Protein AF-A0A3D5A702-F1 (afdb_monomer_lite)

Foldseek 3Di:
DFDPQVCCVVCVVVCVVCVNDDDDDDDDFFADPVRDGPPDPPRPPVCCLVDPDRRPRSVSDD

Structure (mmCIF, N/CA/C/O backbone):
data_AF-A0A3D5A702-F1
#
_entry.id   AF-A0A3D5A702-F1
#
loop_
_atom_site.group_PDB
_atom_site.id
_atom_site.type_symbol
_atom_site.label_atom_id
_atom_site.label_alt_id
_atom_site.label_comp_id
_atom_site.label_asym_id
_atom_site.label_entity_id
_atom_site.label_seq_id
_atom_site.pdbx_PDB_ins_code
_atom_site.Cartn_x
_atom_site.Cartn_y
_atom_site.Cartn_z
_atom_site.occupancy
_atom_site.B_iso_or_equiv
_atom_site.auth_seq_id
_atom_site.auth_comp_id
_atom_site.auth_asym_id
_atom_site.auth_atom_id
_atom_site.pdbx_PDB_model_num
ATOM 1 N N . MET A 1 1 ? -6.743 7.266 -10.927 1.00 43.12 1 MET A N 1
ATOM 2 C CA . MET A 1 1 ? -5.515 7.547 -11.704 1.00 43.12 1 MET A CA 1
ATOM 3 C C . MET A 1 1 ? -4.386 7.472 -10.694 1.00 43.12 1 MET A C 1
ATOM 5 O O . MET A 1 1 ? -4.528 8.122 -9.672 1.00 43.12 1 MET A O 1
ATOM 9 N N . LEU A 1 2 ? -3.379 6.609 -10.888 1.00 47.66 2 LEU A N 1
ATOM 10 C CA . LEU A 1 2 ? -2.270 6.488 -9.930 1.00 47.66 2 LEU A CA 1
ATOM 11 C C . LEU A 1 2 ? -1.578 7.841 -9.785 1.00 47.66 2 LEU A C 1
ATOM 13 O O . LEU A 1 2 ? -1.268 8.474 -10.801 1.00 47.66 2 LEU A O 1
ATOM 17 N N . ASP A 1 3 ? -1.324 8.256 -8.552 1.00 52.38 3 ASP A N 1
ATOM 18 C CA . ASP A 1 3 ? -0.626 9.507 -8.332 1.00 52.38 3 ASP A CA 1
ATOM 19 C C . ASP A 1 3 ? 0.875 9.297 -8.545 1.00 52.38 3 ASP A C 1
ATOM 21 O O . ASP A 1 3 ? 1.500 8.410 -7.953 1.00 52.38 3 ASP A O 1
ATOM 25 N N . LYS A 1 4 ? 1.473 10.097 -9.433 1.00 56.06 4 LYS A N 1
ATOM 26 C CA . LYS A 1 4 ? 2.878 9.928 -9.853 1.00 56.06 4 LYS A CA 1
ATOM 27 C C . LYS A 1 4 ? 3.855 10.111 -8.690 1.00 56.06 4 LYS A C 1
ATOM 29 O O . LYS A 1 4 ? 4.974 9.606 -8.751 1.00 56.06 4 LYS A O 1
ATOM 34 N N . ILE A 1 5 ? 3.418 10.820 -7.651 1.00 56.56 5 ILE A N 1
ATOM 35 C CA . ILE A 1 5 ? 4.196 11.146 -6.457 1.00 56.56 5 ILE A CA 1
ATOM 36 C C . ILE A 1 5 ? 4.534 9.889 -5.642 1.00 56.56 5 ILE A C 1
ATOM 38 O O . ILE A 1 5 ? 5.646 9.796 -5.126 1.00 56.56 5 ILE A O 1
ATOM 42 N N . ASN A 1 6 ? 3.634 8.902 -5.579 1.00 59.56 6 ASN A N 1
ATOM 43 C CA . ASN A 1 6 ? 3.861 7.689 -4.788 1.00 59.5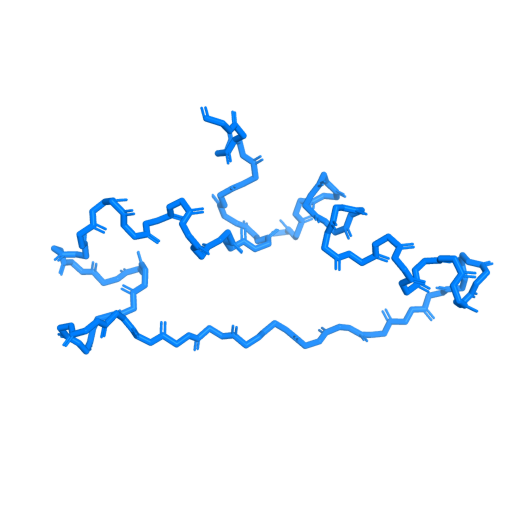6 6 ASN A CA 1
ATOM 44 C C . ASN A 1 6 ? 4.783 6.693 -5.503 1.00 59.56 6 ASN A C 1
ATOM 46 O O . ASN A 1 6 ? 5.628 6.063 -4.876 1.00 59.56 6 ASN A O 1
ATOM 50 N N . ILE A 1 7 ? 4.676 6.575 -6.830 1.00 63.50 7 ILE A N 1
ATOM 51 C CA . ILE A 1 7 ? 5.460 5.600 -7.610 1.00 63.50 7 ILE A CA 1
ATOM 52 C C . ILE A 1 7 ? 6.966 5.841 -7.453 1.00 63.50 7 ILE A C 1
ATOM 54 O O . ILE A 1 7 ? 7.725 4.891 -7.308 1.00 63.50 7 ILE A O 1
ATOM 58 N N . ALA A 1 8 ? 7.415 7.098 -7.461 1.00 62.81 8 ALA A N 1
ATOM 59 C CA . ALA A 1 8 ? 8.842 7.402 -7.366 1.00 62.81 8 ALA A CA 1
ATOM 60 C C . ALA A 1 8 ? 9.462 6.973 -6.023 1.00 62.81 8 ALA A C 1
ATOM 62 O O . ALA A 1 8 ? 10.614 6.545 -5.997 1.00 62.81 8 ALA A O 1
ATOM 63 N N . GLU A 1 9 ? 8.707 7.052 -4.924 1.00 64.62 9 GLU A N 1
ATOM 64 C CA . GLU A 1 9 ? 9.195 6.662 -3.595 1.00 64.62 9 GLU A CA 1
ATOM 65 C C . GLU A 1 9 ? 9.187 5.145 -3.395 1.00 64.62 9 GLU A C 1
ATOM 67 O O . GLU A 1 9 ? 10.140 4.601 -2.840 1.00 64.62 9 GLU A O 1
ATOM 72 N N . TYR A 1 10 ? 8.171 4.444 -3.906 1.00 66.00 10 TYR A N 1
ATOM 73 C CA . TYR A 1 10 ? 8.082 2.984 -3.787 1.00 66.00 10 TYR A CA 1
ATOM 74 C C . TYR A 1 10 ? 8.880 2.221 -4.849 1.00 66.00 10 TYR A C 1
ATOM 76 O O . TYR A 1 10 ? 9.257 1.076 -4.619 1.00 66.00 10 TYR A O 1
ATOM 84 N N . SER A 1 11 ? 9.167 2.848 -5.990 1.00 68.75 11 SER A N 1
ATOM 85 C CA . SER A 1 11 ? 9.836 2.218 -7.133 1.00 68.75 11 SER A CA 1
ATOM 86 C C . SER A 1 11 ? 11.159 2.898 -7.489 1.00 68.75 11 SER A C 1
ATOM 88 O O . SER A 1 11 ? 11.657 2.714 -8.592 1.00 68.75 11 SER A O 1
ATOM 90 N N . GLY A 1 12 ? 11.768 3.683 -6.591 1.00 70.00 12 GLY A N 1
ATOM 91 C CA . GLY A 1 12 ? 13.033 4.380 -6.870 1.00 70.00 12 GLY A CA 1
ATOM 92 C C . GLY A 1 12 ? 14.173 3.439 -7.289 1.00 70.00 12 GLY A C 1
ATOM 93 O O . GLY A 1 12 ? 14.920 3.735 -8.224 1.00 70.00 12 GLY A O 1
ATOM 94 N N . ALA A 1 13 ? 14.269 2.266 -6.655 1.00 71.44 13 ALA A N 1
ATOM 95 C CA . ALA A 1 13 ? 15.215 1.221 -7.050 1.00 71.44 13 ALA A CA 1
ATOM 96 C C . ALA A 1 13 ? 14.880 0.634 -8.432 1.00 71.44 13 ALA A C 1
ATOM 98 O O . ALA A 1 13 ? 15.779 0.457 -9.254 1.00 71.44 13 ALA A O 1
ATOM 99 N N . ASP A 1 14 ? 13.596 0.410 -8.715 1.00 71.06 14 ASP A N 1
ATOM 100 C CA . ASP A 1 14 ? 13.128 -0.127 -9.994 1.00 71.06 14 ASP A CA 1
ATOM 101 C C . ASP A 1 14 ? 13.352 0.875 -11.133 1.00 71.06 14 ASP A C 1
ATOM 103 O O . ASP A 1 14 ? 13.859 0.509 -12.187 1.00 71.06 14 ASP A O 1
ATOM 107 N N . ILE A 1 15 ? 13.064 2.162 -10.924 1.00 73.12 15 ILE A N 1
ATOM 108 C CA . ILE A 1 15 ? 13.299 3.236 -11.901 1.00 73.12 15 ILE A CA 1
ATOM 109 C C . ILE A 1 15 ? 14.780 3.291 -12.291 1.00 73.12 15 ILE A C 1
ATOM 111 O O . ILE A 1 15 ? 15.100 3.401 -13.479 1.00 73.12 15 ILE A O 1
ATOM 115 N N . ASN A 1 16 ? 15.675 3.174 -11.305 1.00 76.75 16 ASN A N 1
ATOM 116 C CA . ASN A 1 16 ? 17.116 3.114 -11.534 1.00 76.75 16 ASN A CA 1
ATOM 117 C C . ASN A 1 16 ? 17.518 1.835 -12.283 1.00 76.75 16 ASN A C 1
ATOM 119 O O . ASN A 1 16 ? 18.279 1.903 -13.249 1.00 76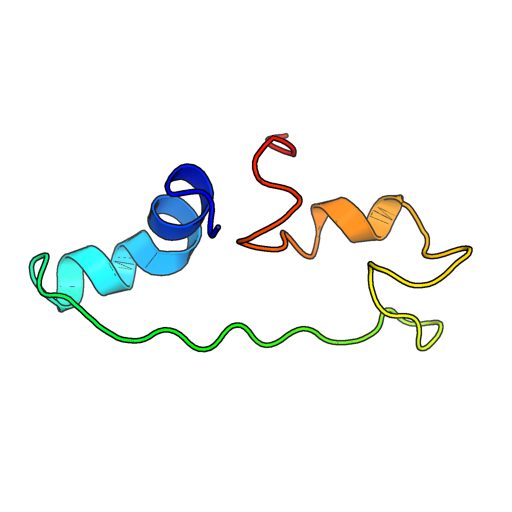.75 16 ASN A O 1
ATOM 123 N N . TYR A 1 17 ? 16.984 0.680 -11.880 1.00 78.31 17 TYR A N 1
ATOM 124 C CA . TYR A 1 17 ? 17.279 -0.618 -12.490 1.00 78.31 17 TYR A CA 1
ATOM 125 C C . TYR A 1 17 ? 16.805 -0.710 -13.949 1.00 78.31 17 TYR A C 1
ATOM 127 O O . TYR A 1 17 ? 17.558 -1.113 -14.835 1.00 78.31 17 TYR A O 1
ATOM 135 N N . TYR A 1 18 ? 15.578 -0.269 -14.226 1.00 81.06 18 TYR A N 1
ATOM 136 C CA . TYR A 1 18 ? 14.987 -0.250 -15.562 1.00 81.06 18 TYR A CA 1
ATOM 137 C C . TYR A 1 18 ? 15.450 0.944 -16.410 1.00 81.06 18 TYR A C 1
ATOM 139 O O . TYR A 1 18 ? 15.012 1.076 -17.553 1.00 81.06 18 TYR A O 1
ATOM 147 N N . GLN A 1 19 ? 16.350 1.796 -15.898 1.00 83.31 19 GLN A N 1
ATOM 148 C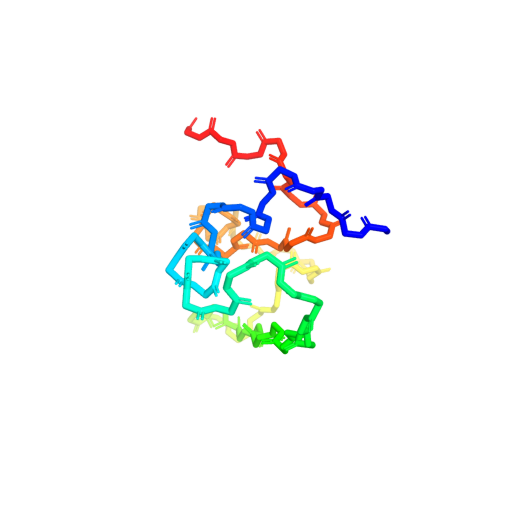 CA . GLN A 1 19 ? 16.909 2.958 -16.603 1.00 83.31 19 GLN A CA 1
ATOM 149 C C . GLN A 1 19 ? 15.822 3.882 -17.177 1.00 83.31 19 GLN A C 1
ATOM 151 O O . GLN A 1 19 ? 15.910 4.347 -18.314 1.00 83.31 19 GLN A O 1
ATOM 156 N N . GLY A 1 20 ? 14.744 4.095 -16.419 1.00 74.25 20 GLY A N 1
ATOM 157 C CA . GLY A 1 20 ? 13.606 4.909 -16.858 1.00 74.25 20 GLY A CA 1
ATOM 158 C C . GLY A 1 20 ? 12.742 4.290 -17.967 1.00 74.25 20 GLY A C 1
ATOM 159 O O . GLY A 1 20 ? 11.864 4.971 -18.502 1.00 74.25 20 GLY A O 1
ATOM 160 N N . LYS A 1 21 ? 12.942 3.013 -18.325 1.00 79.62 21 LYS A N 1
ATOM 161 C CA . LYS A 1 21 ? 12.005 2.281 -19.191 1.00 79.62 21 LYS A CA 1
ATOM 162 C C . LYS A 1 21 ? 10.677 2.078 -18.468 1.00 79.62 21 LYS A C 1
ATOM 164 O O . LYS A 1 21 ? 10.630 2.000 -17.246 1.00 79.62 21 LYS A O 1
ATOM 169 N N . LYS A 1 22 ? 9.590 1.973 -19.237 1.00 78.06 22 LYS A N 1
ATOM 170 C CA . LYS A 1 22 ? 8.280 1.599 -18.690 1.00 78.06 22 LYS A CA 1
ATOM 171 C C . LYS A 1 22 ? 8.325 0.152 -18.203 1.00 78.06 22 LYS A C 1
ATOM 173 O O . LYS A 1 22 ? 8.873 -0.704 -18.894 1.00 78.06 22 LYS A O 1
ATOM 178 N N . PHE A 1 23 ? 7.713 -0.096 -17.056 1.00 78.81 23 PHE A N 1
ATOM 179 C CA . PHE A 1 23 ? 7.515 -1.420 -16.485 1.00 78.81 23 PHE A CA 1
ATOM 180 C C . PHE A 1 23 ? 6.139 -1.472 -15.826 1.00 78.81 23 PHE A C 1
ATOM 182 O O . PHE A 1 23 ? 5.604 -0.441 -15.408 1.00 78.81 23 PHE A O 1
ATOM 189 N N . ASP A 1 24 ? 5.575 -2.671 -15.761 1.00 79.31 24 ASP A N 1
ATOM 190 C CA . ASP A 1 24 ? 4.316 -2.907 -15.071 1.00 79.31 24 ASP A CA 1
ATOM 191 C C . ASP A 1 24 ? 4.584 -3.164 -13.588 1.00 79.31 24 ASP A C 1
ATOM 193 O O . ASP A 1 24 ? 5.559 -3.822 -13.221 1.00 79.31 24 ASP A O 1
ATOM 197 N N . VAL A 1 25 ? 3.707 -2.645 -12.730 1.00 74.19 25 VAL A N 1
ATOM 198 C CA . VAL A 1 25 ? 3.786 -2.827 -11.278 1.00 74.19 25 VAL A CA 1
ATOM 199 C C . VAL A 1 25 ? 2.490 -3.445 -10.789 1.00 74.19 25 VAL A C 1
ATOM 201 O O . VAL A 1 25 ? 1.402 -2.990 -11.141 1.00 74.19 25 VAL A O 1
ATOM 204 N N . LEU A 1 26 ? 2.616 -4.460 -9.937 1.00 77.31 26 LEU A N 1
ATOM 205 C CA . LEU A 1 26 ? 1.500 -5.024 -9.194 1.00 77.31 26 LEU A CA 1
ATOM 206 C C . LEU A 1 26 ? 1.546 -4.506 -7.753 1.00 77.31 26 LEU A C 1
ATOM 208 O O . LEU A 1 26 ? 2.492 -4.789 -7.023 1.00 77.31 26 LEU A O 1
ATOM 212 N N . LEU A 1 27 ? 0.512 -3.773 -7.335 1.00 77.44 27 LEU A N 1
ATOM 213 C CA . LEU A 1 27 ? 0.330 -3.393 -5.935 1.00 77.44 27 LEU A CA 1
ATOM 214 C C . LEU A 1 27 ? -0.428 -4.499 -5.201 1.00 77.44 27 LEU A C 1
ATOM 216 O O . LEU A 1 27 ? -1.580 -4.790 -5.523 1.00 77.44 27 LEU A O 1
ATOM 220 N N . LEU A 1 28 ? 0.206 -5.082 -4.188 1.00 78.69 28 LEU A N 1
ATOM 221 C CA . LEU A 1 28 ? -0.435 -6.023 -3.275 1.00 78.69 28 LEU A CA 1
ATOM 222 C C . LEU A 1 28 ? -0.954 -5.265 -2.052 1.00 78.69 28 LEU A C 1
ATOM 224 O O . LEU A 1 28 ? -0.190 -4.598 -1.360 1.00 78.69 28 LEU A O 1
ATOM 228 N N . VAL A 1 29 ? -2.253 -5.391 -1.781 1.00 81.25 29 VAL A N 1
ATOM 229 C CA . VAL A 1 29 ? -2.906 -4.826 -0.593 1.00 81.25 29 VAL A CA 1
ATOM 230 C C . VAL A 1 29 ? -3.435 -5.975 0.256 1.00 81.25 29 VAL A C 1
ATOM 232 O O . VAL A 1 29 ? -4.061 -6.893 -0.272 1.00 81.25 29 VAL A O 1
ATOM 235 N N . TRP A 1 30 ? -3.201 -5.925 1.565 1.00 84.25 30 TRP A N 1
ATOM 236 C CA . TRP A 1 30 ? -3.678 -6.931 2.516 1.00 84.25 30 TRP A CA 1
ATOM 237 C C . TRP A 1 30 ? -4.444 -6.285 3.667 1.00 84.25 30 TRP A C 1
ATOM 239 O O . TRP A 1 30 ? -4.304 -5.095 3.940 1.00 84.25 30 TRP A O 1
ATOM 249 N N . THR A 1 31 ? -5.256 -7.080 4.353 1.00 86.81 31 THR A N 1
ATOM 250 C CA . THR A 1 31 ? -6.062 -6.608 5.477 1.00 86.81 31 THR A CA 1
ATOM 251 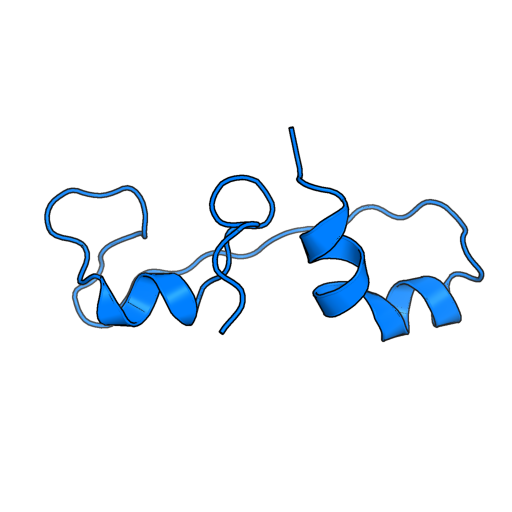C C . THR A 1 31 ? -5.215 -6.277 6.702 1.00 86.81 31 THR A C 1
ATOM 253 O O . THR A 1 31 ? -4.169 -6.881 6.933 1.00 86.81 31 THR A O 1
ATOM 256 N N . ASN A 1 32 ? -5.701 -5.385 7.561 1.00 84.88 32 ASN A N 1
ATOM 257 C CA . ASN A 1 32 ? -5.123 -5.213 8.892 1.00 84.88 32 ASN A CA 1
ATOM 258 C C . ASN A 1 32 ? -5.368 -6.452 9.789 1.00 84.88 32 ASN A C 1
ATOM 260 O O . ASN A 1 32 ? -6.002 -7.430 9.389 1.00 84.88 32 ASN A O 1
ATOM 264 N N . GLN A 1 33 ? -4.902 -6.388 11.040 1.00 86.69 33 GLN A N 1
ATOM 265 C CA . GLN A 1 33 ? -5.094 -7.449 12.042 1.00 86.69 33 GLN A CA 1
ATOM 266 C C . GLN A 1 33 ? -6.567 -7.796 12.336 1.00 86.69 33 GLN A C 1
ATOM 268 O O . GLN A 1 33 ? -6.852 -8.874 12.842 1.00 86.69 33 GLN A O 1
ATOM 273 N N . ASN A 1 34 ? -7.497 -6.898 12.001 1.00 88.50 34 ASN A N 1
ATOM 274 C CA . ASN A 1 34 ? -8.939 -7.076 12.160 1.00 88.50 34 ASN A CA 1
ATOM 275 C C . ASN A 1 34 ? -9.619 -7.568 10.871 1.00 88.50 34 ASN A C 1
ATOM 277 O O . ASN A 1 34 ? -10.836 -7.458 10.742 1.00 88.50 34 ASN A O 1
ATOM 281 N N . ALA A 1 35 ? -8.837 -8.093 9.923 1.00 90.69 35 ALA A N 1
ATOM 282 C CA . ALA A 1 35 ? -9.304 -8.604 8.638 1.00 90.69 35 ALA A CA 1
ATOM 283 C C . ALA A 1 35 ? -10.055 -7.564 7.785 1.00 90.69 35 ALA A C 1
ATOM 285 O O . ALA A 1 35 ? -10.920 -7.930 6.996 1.00 90.69 35 ALA A O 1
ATOM 286 N N . LYS A 1 36 ? -9.706 -6.275 7.922 1.00 88.38 36 LYS A N 1
ATOM 287 C CA . LYS A 1 36 ? -10.292 -5.194 7.123 1.00 88.38 36 LYS A CA 1
ATOM 288 C C . LYS A 1 36 ? -9.322 -4.606 6.115 1.00 88.38 36 LYS A C 1
ATOM 290 O O . LYS A 1 36 ? -8.161 -4.354 6.444 1.00 88.38 36 LYS A O 1
ATOM 295 N N . PHE A 1 37 ? -9.816 -4.330 4.919 1.00 86.56 37 PHE A N 1
ATOM 296 C CA . PHE A 1 37 ? -9.141 -3.555 3.893 1.00 86.56 37 PHE A CA 1
ATOM 297 C C . PHE A 1 37 ? -9.256 -2.045 4.145 1.00 86.56 37 PHE A C 1
ATOM 299 O O . PHE A 1 37 ? -10.211 -1.588 4.777 1.00 86.56 37 PHE A O 1
ATOM 306 N N . PRO A 1 38 ? -8.337 -1.237 3.583 1.00 82.25 38 PRO A N 1
ATOM 307 C CA . PRO A 1 38 ? -8.324 0.214 3.790 1.00 82.25 38 PRO A CA 1
ATOM 308 C C . PRO A 1 38 ? -9.587 0.965 3.337 1.00 82.25 38 PRO A C 1
ATOM 310 O O . PRO A 1 38 ? -9.828 2.088 3.783 1.00 82.25 38 PRO A O 1
ATOM 313 N N . TRP A 1 39 ? -10.378 0.389 2.429 1.00 83.25 39 TRP A N 1
ATOM 314 C CA . TRP A 1 39 ? -11.617 0.983 1.908 1.00 83.25 39 TRP A CA 1
ATOM 315 C C . TRP A 1 39 ? -12.885 0.498 2.622 1.00 83.25 39 TRP A C 1
ATOM 317 O O . TRP A 1 39 ? -13.975 0.910 2.240 1.00 83.25 39 TRP A O 1
ATOM 327 N N . GLU A 1 40 ? -12.767 -0.378 3.619 1.00 85.25 40 GLU A N 1
ATOM 328 C CA . GLU A 1 40 ? -13.919 -0.880 4.370 1.00 85.25 40 GLU A CA 1
ATOM 329 C C . GLU A 1 40 ? -14.282 0.023 5.553 1.00 85.25 40 GLU A C 1
ATOM 331 O O . GLU A 1 40 ? -13.436 0.702 6.148 1.00 85.25 40 GLU A O 1
ATOM 336 N N . ASP A 1 41 ? -15.562 -0.005 5.928 1.00 86.44 41 ASP A N 1
ATOM 337 C CA . ASP A 1 41 ? -16.075 0.779 7.045 1.00 86.44 41 ASP A CA 1
ATOM 338 C C . ASP A 1 41 ? -15.421 0.376 8.372 1.00 86.44 41 ASP A C 1
ATOM 340 O O . ASP A 1 41 ? -15.234 -0.804 8.709 1.00 86.44 41 ASP A O 1
ATOM 344 N N . ASN A 1 42 ? -15.119 1.391 9.182 1.00 86.38 42 ASN A N 1
ATOM 345 C CA . ASN A 1 42 ? -14.405 1.247 10.449 1.00 86.38 42 ASN A CA 1
ATOM 346 C C . ASN A 1 42 ? -13.022 0.580 10.290 1.00 86.38 42 ASN A C 1
ATOM 348 O O . ASN A 1 42 ? -12.598 -0.180 11.166 1.00 86.38 42 ASN A O 1
ATOM 352 N N . PHE A 1 43 ? -12.331 0.808 9.169 1.00 85.19 43 PHE A N 1
ATOM 353 C CA . PHE A 1 43 ? -10.894 0.559 9.080 1.00 85.19 43 PHE A CA 1
ATOM 354 C C . PHE A 1 43 ? -10.149 1.542 9.991 1.00 85.19 43 PHE A C 1
ATOM 356 O O . PHE A 1 43 ? -10.373 2.752 9.931 1.00 85.19 43 PHE A O 1
ATOM 363 N N . GLU A 1 44 ? -9.273 1.025 10.851 1.00 84.31 44 GLU A N 1
ATOM 364 C CA . GLU A 1 44 ? -8.540 1.849 11.814 1.00 84.31 44 GLU A CA 1
ATOM 365 C C . GLU A 1 44 ? -7.585 2.815 11.095 1.00 84.31 44 GLU A C 1
ATOM 367 O O . GLU A 1 44 ? -6.647 2.388 10.418 1.00 84.31 44 GLU A O 1
ATOM 372 N N . GLU A 1 45 ? -7.784 4.123 11.285 1.00 79.88 45 GLU A N 1
ATOM 373 C CA . GLU A 1 45 ? -7.015 5.165 10.586 1.00 79.88 45 GLU A CA 1
ATOM 374 C C . GLU A 1 45 ? -5.506 5.070 10.790 1.00 79.88 45 GLU A C 1
ATOM 376 O O . GLU A 1 45 ? -4.753 5.327 9.853 1.00 79.88 45 GLU A O 1
ATOM 381 N N . LYS A 1 46 ? -5.054 4.621 11.967 1.00 80.75 46 LYS A N 1
ATOM 382 C CA . LYS A 1 46 ? -3.624 4.436 12.260 1.00 80.75 46 LYS A CA 1
ATOM 383 C C . LYS A 1 46 ? -2.914 3.496 11.273 1.00 80.75 46 LYS A C 1
ATOM 385 O O . LYS A 1 46 ? -1.694 3.523 11.194 1.00 80.75 46 LYS A O 1
ATOM 390 N N . TYR A 1 47 ? -3.658 2.653 10.549 1.00 77.44 47 TYR A N 1
ATOM 391 C CA . TYR A 1 47 ? -3.112 1.758 9.528 1.00 77.44 47 TYR A CA 1
ATOM 392 C C . TYR A 1 47 ? -3.188 2.328 8.103 1.00 77.44 47 TYR A C 1
ATOM 394 O O . TYR A 1 47 ? -2.548 1.771 7.213 1.00 77.44 47 TYR A O 1
ATOM 402 N N . ARG A 1 48 ? -3.910 3.437 7.859 1.00 73.19 48 ARG A N 1
ATOM 403 C CA . ARG A 1 48 ? -3.992 4.065 6.521 1.00 73.19 48 ARG A CA 1
ATOM 404 C C . ARG A 1 48 ? -2.641 4.599 6.056 1.00 73.19 48 ARG A C 1
ATOM 406 O O . ARG A 1 48 ? -2.356 4.541 4.866 1.00 73.19 48 ARG A O 1
ATOM 413 N N . SER A 1 49 ? -1.824 5.081 6.989 1.00 66.38 49 SER A N 1
ATOM 414 C CA . SER A 1 49 ? -0.478 5.601 6.726 1.00 66.38 49 SER A CA 1
ATOM 415 C C . SER A 1 49 ? 0.559 4.506 6.471 1.00 66.38 49 SER A C 1
ATOM 417 O O . SER A 1 49 ? 1.557 4.746 5.803 1.00 66.38 49 SER A O 1
ATOM 419 N N . ILE A 1 50 ? 0.326 3.290 6.978 1.00 68.50 50 ILE A N 1
ATOM 420 C CA . ILE A 1 50 ? 1.244 2.151 6.817 1.00 68.50 50 ILE A CA 1
ATOM 421 C C . ILE A 1 50 ? 1.057 1.487 5.447 1.00 68.50 50 ILE A C 1
ATOM 423 O O . ILE A 1 50 ? 1.997 0.927 4.888 1.00 68.50 50 ILE A O 1
ATOM 427 N N . GLN A 1 51 ? -0.152 1.569 4.888 1.00 65.31 51 GLN A N 1
ATOM 428 C CA . GLN A 1 51 ? -0.471 1.074 3.552 1.00 65.31 51 GLN A CA 1
ATOM 429 C C . GLN A 1 51 ? -0.843 2.235 2.632 1.00 65.31 51 GLN A C 1
ATOM 431 O O . GLN A 1 51 ? -2.022 2.496 2.377 1.00 65.31 51 GLN A O 1
ATOM 436 N N . ALA A 1 52 ? 0.172 2.923 2.109 1.00 63.81 52 ALA A N 1
ATOM 437 C CA . ALA A 1 52 ? -0.045 3.931 1.085 1.00 63.81 52 ALA A CA 1
ATOM 438 C C . ALA A 1 52 ? -0.647 3.275 -0.162 1.00 63.81 52 ALA A C 1
ATOM 440 O O . ALA A 1 52 ? -0.007 2.507 -0.883 1.00 63.81 52 ALA A O 1
ATOM 441 N N . LEU A 1 53 ? -1.913 3.581 -0.421 1.00 68.75 53 LEU A N 1
ATOM 442 C CA . LEU A 1 53 ? -2.551 3.219 -1.672 1.00 68.75 53 LEU A CA 1
ATOM 443 C C . LEU A 1 53 ? -2.010 4.146 -2.756 1.00 68.75 53 LEU A C 1
ATOM 445 O O . LEU A 1 53 ? -2.206 5.363 -2.695 1.00 68.75 53 LEU A O 1
ATOM 449 N N . LEU A 1 54 ? -1.360 3.561 -3.763 1.00 62.06 54 LEU A N 1
ATOM 450 C CA . LEU A 1 54 ? -0.757 4.297 -4.879 1.00 62.06 54 LEU A CA 1
ATOM 451 C C . LEU A 1 54 ? -1.765 5.177 -5.646 1.00 62.06 54 LEU A C 1
ATOM 453 O O . LEU A 1 54 ? -1.358 6.094 -6.355 1.00 62.06 54 LEU A O 1
ATOM 457 N N . ASP A 1 55 ? -3.066 4.902 -5.531 1.00 56.72 55 ASP A N 1
ATOM 458 C CA . ASP A 1 55 ? -4.127 5.573 -6.284 1.00 56.72 55 ASP A CA 1
ATOM 459 C C . ASP A 1 55 ? -5.035 6.505 -5.466 1.00 56.72 55 ASP A C 1
ATOM 461 O O . ASP A 1 55 ? -5.865 7.185 -6.070 1.00 56.72 55 ASP A O 1
ATOM 465 N N . ARG A 1 56 ? -4.926 6.524 -4.129 1.00 56.72 56 ARG A N 1
ATOM 466 C CA . ARG A 1 56 ? -5.933 7.164 -3.257 1.00 56.72 56 ARG A CA 1
ATOM 467 C C . ARG A 1 56 ? -5.390 7.942 -2.057 1.00 56.72 56 ARG A C 1
ATOM 469 O O . ARG A 1 56 ? -6.094 8.822 -1.584 1.00 56.72 56 ARG A O 1
ATOM 476 N N . ASN A 1 57 ? -4.164 7.674 -1.596 1.00 56.59 57 ASN A N 1
ATOM 477 C CA . ASN A 1 57 ? -3.587 8.315 -0.402 1.00 56.59 57 ASN A CA 1
ATOM 478 C C . ASN A 1 57 ? -2.214 8.949 -0.699 1.00 56.59 57 ASN A C 1
ATOM 480 O O . ASN A 1 57 ? -1.260 8.744 0.046 1.00 56.59 57 ASN A O 1
ATOM 484 N N . ALA A 1 58 ? -2.080 9.671 -1.813 1.00 54.09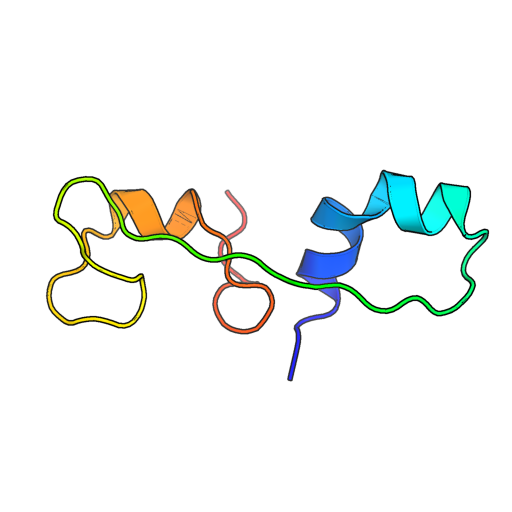 58 ALA A N 1
ATOM 485 C CA . ALA A 1 58 ? -0.809 10.291 -2.208 1.00 54.09 58 ALA A CA 1
ATOM 486 C C . ALA A 1 58 ? -0.403 11.503 -1.364 1.00 54.09 58 ALA A C 1
ATOM 488 O O . ALA A 1 58 ? 0.786 11.780 -1.217 1.00 54.09 58 ALA A O 1
ATOM 489 N N . ASP A 1 59 ? -1.383 12.167 -0.752 1.00 54.22 59 ASP A N 1
ATOM 490 C CA . ASP A 1 59 ? -1.156 13.319 0.122 1.00 54.22 59 ASP A CA 1
ATOM 491 C C . ASP A 1 59 ? -0.724 12.926 1.540 1.00 54.22 59 ASP A C 1
ATOM 493 O O . ASP A 1 59 ? -0.335 13.787 2.325 1.00 54.22 59 ASP A O 1
ATOM 497 N N . PHE A 1 60 ? -0.779 11.635 1.891 1.00 53.50 60 PHE A N 1
ATOM 498 C CA . PHE A 1 60 ? -0.416 11.143 3.220 1.00 53.50 60 PHE A CA 1
ATOM 499 C C . PHE A 1 60 ? 1.111 11.045 3.344 1.00 53.50 60 PHE A C 1
ATOM 501 O O . PHE A 1 60 ? 1.688 9.968 3.478 1.00 53.50 60 PHE A O 1
ATOM 508 N N . LYS A 1 61 ? 1.783 12.192 3.235 1.00 47.38 61 LYS A N 1
ATOM 509 C CA . LYS A 1 61 ? 3.212 12.327 3.493 1.00 47.38 61 LYS A CA 1
ATOM 510 C C . LYS A 1 61 ? 3.421 12.922 4.885 1.00 47.38 61 LYS A C 1
ATOM 512 O O . LYS A 1 61 ? 3.255 14.125 5.059 1.00 47.38 61 LYS A O 1
ATOM 517 N N . PHE A 1 62 ? 3.869 12.043 5.789 1.00 50.12 62 PHE A 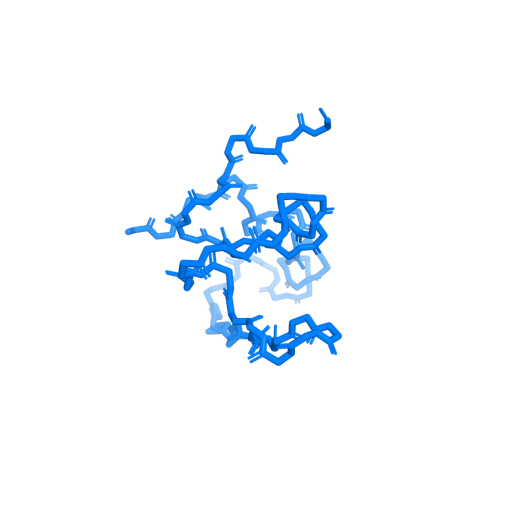N 1
ATOM 518 C CA . PHE A 1 62 ? 4.381 12.267 7.154 1.00 50.12 62 PHE A CA 1
ATOM 519 C C . PHE A 1 62 ? 3.344 12.567 8.243 1.00 50.12 62 PHE A C 1
ATOM 521 O O . PHE A 1 62 ? 2.739 13.658 8.241 1.00 50.12 62 PHE A O 1
#

pLDDT: mean 71.78, std 12.44, range [43.12, 90.69]

Radius of gyration: 13.45 Å; chains: 1; bounding box: 33×22×32 Å

Secondary structure (DSSP, 8-state):
---HHHHHHHSHHHHHHTTT-----PPP----TTS--TTSTT--GGGTTTS--TTT-TT---

Sequence (62 aa):
MLDKINIAEYSGADINYYQGKKFDVLLLVWTNQNAKFPWEDNFEEKYRSIQALLDRNADFKF